Protein AF-A0A260YT58-F1 (afdb_monomer_lite)

Sequence (108 aa):
MDWDRVALLYETSAQDYPLSIINDVETAINEYETYGVNVVVKQALPSGDANDAQYISVLNRIKSRCRIIILVVQTATPRRKYLRMITEQNMANEEYVHILLGLRSIGF

Structure (mmCIF, N/CA/C/O backbone):
data_AF-A0A260YT58-F1
#
_entry.id   AF-A0A260YT58-F1
#
loop_
_atom_site.group_PDB
_atom_site.id
_atom_site.type_symbol
_atom_site.label_atom_id
_atom_site.label_alt_id
_atom_site.label_comp_id
_atom_site.label_asym_id
_atom_site.label_entity_id
_atom_site.label_seq_id
_atom_site.pdbx_PDB_ins_code
_atom_site.Cartn_x
_atom_site.Cartn_y
_atom_site.Cartn_z
_atom_site.occupancy
_atom_site.B_iso_or_equiv
_atom_site.auth_seq_id
_atom_site.auth_comp_id
_atom_site.auth_asym_id
_atom_site.auth_atom_id
_atom_site.pdbx_PDB_model_num
ATOM 1 N N . MET A 1 1 ? -11.931 7.932 15.608 1.00 52.28 1 MET A N 1
ATOM 2 C CA . MET A 1 1 ? -11.023 7.541 14.512 1.00 52.28 1 MET A CA 1
ATOM 3 C C . MET A 1 1 ? -11.016 6.035 14.512 1.00 52.28 1 MET A C 1
ATOM 5 O O . MET A 1 1 ? -10.558 5.461 15.493 1.00 52.28 1 MET A O 1
ATOM 9 N N . ASP A 1 2 ? -11.583 5.426 13.480 1.00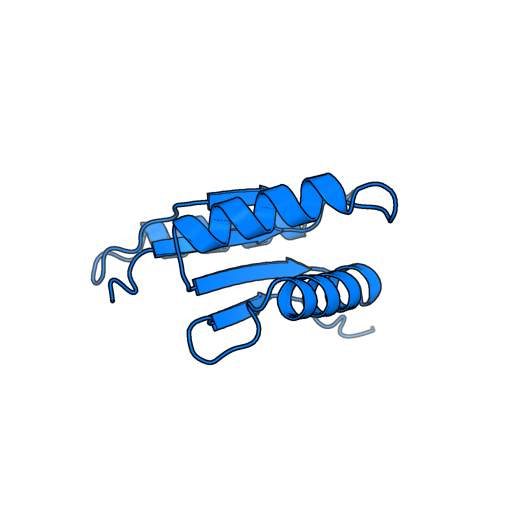 64.81 2 ASP A N 1
ATOM 10 C CA . ASP A 1 2 ? -11.696 3.973 13.402 1.00 64.81 2 ASP A CA 1
ATOM 11 C C . ASP A 1 2 ? -10.389 3.439 12.797 1.00 64.81 2 ASP A C 1
ATOM 13 O O . ASP A 1 2 ? -10.135 3.528 11.593 1.00 64.81 2 ASP A O 1
ATOM 17 N N . TRP A 1 3 ? -9.485 3.016 13.687 1.00 76.25 3 TRP A N 1
ATOM 18 C CA . TRP A 1 3 ? -8.164 2.453 13.367 1.00 76.25 3 TRP A CA 1
ATOM 19 C C . TRP A 1 3 ? -8.246 0.987 12.902 1.00 76.25 3 TRP A C 1
ATOM 21 O O . TRP A 1 3 ? -7.235 0.298 12.821 1.00 76.25 3 TRP A O 1
ATOM 31 N N . ASP A 1 4 ? -9.444 0.507 12.586 1.00 86.50 4 ASP A N 1
ATOM 32 C CA . ASP A 1 4 ? -9.713 -0.831 12.070 1.00 86.50 4 ASP A CA 1
ATOM 33 C C . ASP A 1 4 ? -9.493 -0.927 10.553 1.00 86.50 4 ASP A C 1
ATOM 35 O O . ASP A 1 4 ? -9.327 -2.021 10.031 1.00 86.50 4 ASP A O 1
ATOM 39 N N . ARG A 1 5 ? -9.472 0.188 9.811 1.00 91.94 5 ARG A N 1
ATOM 40 C CA . ARG A 1 5 ? -9.385 0.169 8.339 1.00 91.94 5 ARG A CA 1
ATOM 41 C C . ARG A 1 5 ? -7.942 0.273 7.855 1.00 91.94 5 ARG A C 1
ATOM 43 O O . ARG A 1 5 ? -7.267 1.273 8.109 1.00 91.94 5 ARG A O 1
ATOM 50 N N . VAL A 1 6 ? -7.504 -0.699 7.055 1.00 93.62 6 VAL A N 1
ATOM 51 C CA . VAL A 1 6 ? -6.136 -0.770 6.515 1.00 93.62 6 VAL A CA 1
ATOM 52 C C . VAL A 1 6 ? -6.112 -0.826 4.986 1.00 93.62 6 VAL A C 1
ATOM 54 O O . VAL A 1 6 ? -6.982 -1.424 4.346 1.00 93.62 6 VAL A O 1
ATOM 57 N N . ALA A 1 7 ? -5.093 -0.206 4.388 1.00 95.50 7 ALA A N 1
ATOM 58 C CA . ALA A 1 7 ? -4.746 -0.390 2.981 1.00 95.50 7 ALA A CA 1
ATOM 59 C C . ALA A 1 7 ? -3.508 -1.276 2.843 1.00 95.50 7 ALA A C 1
ATOM 61 O O . ALA A 1 7 ? -2.498 -1.046 3.503 1.00 95.50 7 ALA A O 1
ATOM 62 N N . LEU A 1 8 ? -3.583 -2.236 1.931 1.00 95.56 8 LEU A N 1
ATOM 63 C CA . LEU A 1 8 ? -2.523 -3.148 1.542 1.00 95.56 8 LEU A CA 1
ATOM 64 C C . LEU A 1 8 ? -2.019 -2.764 0.145 1.00 95.56 8 LEU A C 1
ATOM 66 O O . LEU A 1 8 ? -2.747 -2.830 -0.850 1.00 95.56 8 LEU A O 1
ATOM 70 N N . LEU A 1 9 ? -0.768 -2.333 0.068 1.00 94.69 9 LEU A N 1
ATOM 71 C CA . LEU A 1 9 ? -0.101 -1.927 -1.161 1.00 94.69 9 LEU A CA 1
ATOM 72 C C . LEU A 1 9 ? 1.117 -2.804 -1.416 1.00 94.69 9 LEU A C 1
ATOM 74 O O . LEU A 1 9 ? 1.850 -3.152 -0.494 1.00 94.69 9 LEU A O 1
ATOM 78 N N . TYR A 1 10 ? 1.371 -3.119 -2.680 1.00 93.00 10 TYR A N 1
ATOM 79 C CA . TYR A 1 10 ? 2.535 -3.909 -3.066 1.00 93.00 10 TYR A CA 1
ATOM 80 C C . TYR A 1 10 ? 3.090 -3.468 -4.419 1.00 93.00 10 TYR A C 1
ATOM 82 O O . TYR A 1 10 ? 2.373 -2.946 -5.271 1.00 93.00 10 TYR A O 1
ATOM 90 N N . GLU A 1 11 ? 4.387 -3.655 -4.614 1.00 90.56 11 GLU A N 1
ATOM 91 C CA . GLU A 1 11 ? 5.053 -3.489 -5.905 1.00 90.56 11 GLU A CA 1
ATOM 92 C C . GLU A 1 11 ? 4.785 -4.692 -6.825 1.00 90.56 11 GLU A C 1
ATOM 94 O O . GLU A 1 11 ? 4.776 -5.837 -6.378 1.00 90.56 11 GLU A O 1
ATOM 99 N N . THR A 1 12 ? 4.612 -4.459 -8.128 1.00 86.94 12 THR A N 1
ATOM 100 C CA . THR A 1 12 ? 4.624 -5.546 -9.120 1.00 86.94 12 THR A CA 1
ATOM 101 C C . THR A 1 12 ? 6.050 -6.049 -9.325 1.00 86.94 12 THR A C 1
ATOM 103 O O . THR A 1 12 ? 6.926 -5.257 -9.669 1.00 86.94 12 THR A O 1
ATOM 106 N N . SER A 1 13 ? 6.279 -7.350 -9.178 1.00 83.31 13 SER A N 1
ATOM 107 C CA . SER A 1 13 ? 7.599 -7.969 -9.337 1.00 83.31 13 SER A CA 1
ATOM 108 C C . SER A 1 13 ? 7.503 -9.197 -10.229 1.00 83.31 13 SER A C 1
ATOM 110 O O . SER A 1 13 ? 6.500 -9.896 -10.196 1.00 83.31 13 SER A O 1
ATOM 112 N N . ALA A 1 14 ? 8.559 -9.500 -10.986 1.00 77.38 14 ALA A N 1
ATOM 113 C CA . ALA A 1 14 ? 8.596 -10.677 -11.860 1.00 77.38 14 ALA A CA 1
ATOM 114 C C . ALA A 1 14 ? 8.512 -12.011 -11.095 1.00 77.38 14 ALA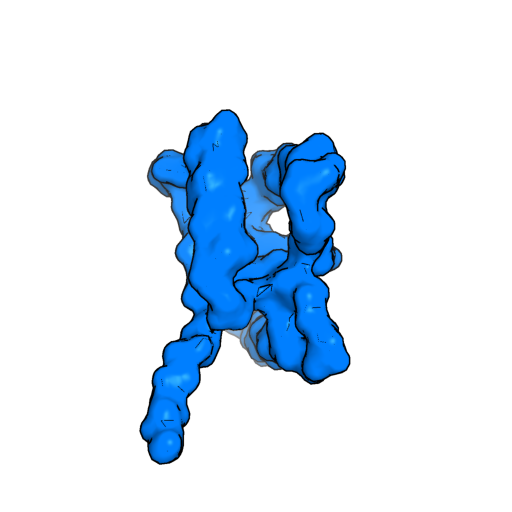 A C 1
ATOM 116 O O . ALA A 1 14 ? 8.160 -13.029 -11.677 1.00 77.38 14 ALA A O 1
ATOM 117 N N . GLN A 1 15 ? 8.867 -12.010 -9.807 1.00 80.62 15 GLN A N 1
ATOM 118 C CA . GLN A 1 15 ? 8.829 -13.193 -8.941 1.00 80.62 15 GLN A CA 1
ATOM 119 C C . GLN A 1 15 ? 7.581 -13.223 -8.044 1.00 80.62 15 GLN A C 1
ATOM 121 O O . GLN A 1 15 ? 7.523 -14.041 -7.134 1.00 80.62 15 GLN A O 1
ATOM 126 N N .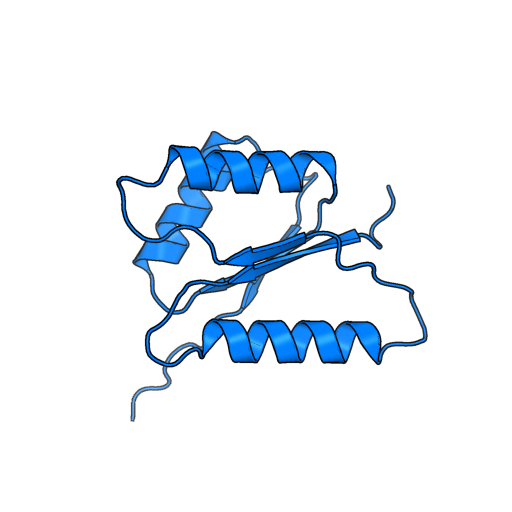 ASP A 1 16 ? 6.644 -12.277 -8.218 1.00 84.06 16 ASP A N 1
ATOM 127 C CA . ASP A 1 16 ? 5.431 -12.097 -7.398 1.00 84.06 16 ASP A CA 1
ATOM 128 C C . ASP A 1 16 ? 5.659 -12.051 -5.876 1.00 84.06 16 ASP A C 1
ATOM 130 O O . ASP A 1 16 ? 4.735 -12.128 -5.068 1.00 84.06 16 ASP A O 1
ATOM 134 N N . TYR A 1 17 ? 6.901 -11.834 -5.457 1.00 86.50 17 TYR A N 1
ATOM 135 C CA . TYR A 1 17 ? 7.291 -11.853 -4.057 1.00 86.50 17 TYR A CA 1
ATOM 136 C C . TYR A 1 17 ? 6.557 -10.805 -3.193 1.00 86.50 17 TYR A C 1
ATOM 138 O O . TYR A 1 17 ? 6.057 -11.163 -2.125 1.00 86.50 17 TYR A O 1
ATOM 146 N N . PRO A 1 18 ? 6.408 -9.530 -3.619 1.00 89.50 18 PRO A N 1
ATOM 147 C CA . PRO A 1 18 ? 5.641 -8.551 -2.846 1.00 89.50 18 PRO A CA 1
ATOM 148 C C . PRO A 1 18 ? 4.169 -8.929 -2.689 1.00 89.50 18 PRO A C 1
ATOM 150 O O . PRO A 1 18 ? 3.566 -8.636 -1.657 1.00 89.50 18 PRO A O 1
ATOM 153 N N . LEU A 1 19 ? 3.605 -9.583 -3.710 1.00 91.69 19 LEU A N 1
ATOM 154 C CA . LEU A 1 19 ? 2.240 -10.090 -3.683 1.00 91.69 19 LEU A CA 1
ATOM 155 C C . LEU A 1 19 ? 2.114 -11.269 -2.706 1.00 91.69 19 LEU A C 1
ATOM 157 O O . LEU A 1 19 ? 1.138 -11.340 -1.970 1.00 91.69 19 LEU A O 1
ATOM 161 N N . SER A 1 20 ? 3.107 -12.156 -2.634 1.00 91.31 20 SER A N 1
ATOM 162 C CA . SER A 1 20 ? 3.115 -13.223 -1.627 1.00 91.31 20 SER A CA 1
ATOM 163 C C . SER A 1 20 ? 3.093 -12.653 -0.208 1.00 91.31 20 SER A C 1
ATOM 165 O O . SER A 1 20 ? 2.199 -12.989 0.559 1.00 91.31 20 SER A O 1
ATOM 167 N N . ILE A 1 21 ? 3.991 -11.713 0.120 1.00 91.50 21 ILE A N 1
ATOM 168 C CA . ILE A 1 21 ? 4.025 -11.119 1.470 1.00 91.50 21 ILE A CA 1
ATOM 169 C C . ILE A 1 21 ? 2.700 -10.437 1.807 1.00 91.50 21 ILE A C 1
ATOM 171 O O . ILE A 1 21 ? 2.207 -10.562 2.924 1.00 91.50 21 ILE A O 1
ATOM 175 N N . ILE A 1 22 ? 2.124 -9.671 0.873 1.00 93.50 22 ILE A N 1
ATOM 176 C CA . ILE A 1 22 ? 0.884 -8.953 1.177 1.00 93.50 22 ILE A CA 1
ATOM 177 C C . ILE A 1 22 ? -0.291 -9.921 1.387 1.00 93.50 22 ILE A C 1
ATOM 179 O O . ILE A 1 22 ? -1.184 -9.616 2.174 1.00 93.50 22 ILE A O 1
ATOM 183 N N . ASN A 1 23 ? -0.283 -11.083 0.723 1.00 93.94 23 ASN A N 1
ATOM 184 C CA . ASN A 1 23 ? -1.258 -12.148 0.959 1.00 93.94 23 ASN A CA 1
ATOM 185 C C . ASN A 1 23 ? -1.063 -12.790 2.339 1.00 93.94 23 ASN A C 1
ATOM 187 O O . ASN A 1 23 ? -2.049 -13.038 3.031 1.00 93.94 23 ASN A O 1
ATOM 191 N N . ASP A 1 24 ? 0.183 -13.003 2.764 1.00 92.38 24 ASP A N 1
ATOM 192 C CA . ASP A 1 24 ? 0.485 -13.528 4.100 1.00 92.38 24 ASP A CA 1
ATOM 193 C C . ASP A 1 24 ? 0.021 -12.548 5.190 1.00 92.38 24 ASP A C 1
ATOM 195 O O . ASP A 1 24 ? -0.589 -12.950 6.178 1.00 92.38 24 ASP A O 1
ATOM 199 N N . VAL A 1 25 ? 0.231 -11.242 4.982 1.00 91.81 25 VAL A N 1
ATOM 200 C CA . VAL A 1 25 ? -0.263 -10.185 5.882 1.00 91.81 25 VAL A CA 1
ATOM 201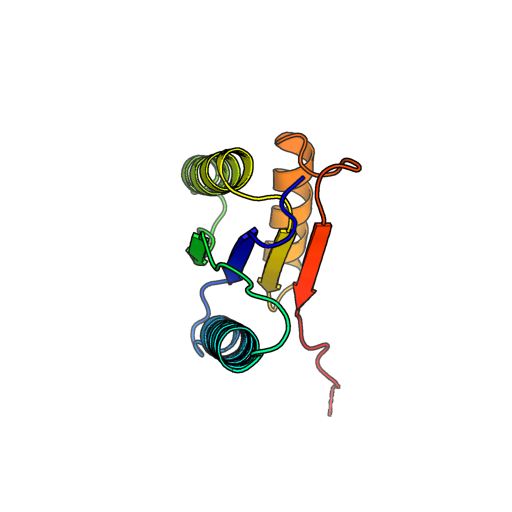 C C . VAL A 1 25 ? -1.787 -10.170 5.942 1.00 91.81 25 VAL A C 1
ATOM 203 O O . VAL A 1 25 ? -2.350 -10.081 7.029 1.00 91.81 25 VAL A O 1
ATOM 206 N N . GLU A 1 26 ? -2.466 -10.250 4.797 1.00 93.00 26 GLU A N 1
ATOM 207 C CA . GLU A 1 26 ? -3.931 -10.314 4.757 1.00 93.00 26 GLU A CA 1
ATOM 208 C C . GLU A 1 26 ? -4.460 -11.554 5.484 1.00 93.00 26 GLU A C 1
ATOM 210 O O . GLU A 1 26 ? -5.425 -11.457 6.238 1.00 93.00 26 GLU A O 1
ATOM 215 N N . THR A 1 27 ? -3.801 -12.700 5.310 1.00 93.12 27 THR A N 1
ATOM 216 C CA . THR A 1 27 ? -4.152 -13.949 5.997 1.00 93.12 27 THR A CA 1
ATOM 217 C C . THR A 1 27 ? -4.006 -13.789 7.508 1.00 93.12 27 THR A C 1
ATOM 219 O O . THR A 1 27 ? -4.967 -14.016 8.235 1.00 93.12 27 THR A O 1
ATOM 222 N N . ALA A 1 28 ? -2.862 -13.282 7.975 1.00 90.62 28 ALA A N 1
ATOM 223 C CA . ALA A 1 28 ? -2.616 -13.046 9.397 1.00 90.62 28 ALA A CA 1
ATOM 224 C C . ALA A 1 28 ? -3.605 -12.044 10.019 1.00 90.62 28 ALA A C 1
ATOM 226 O O . ALA A 1 28 ? -3.990 -12.190 11.176 1.00 90.62 28 ALA A O 1
ATOM 227 N N . ILE A 1 29 ? -4.029 -11.030 9.257 1.00 89.50 29 ILE A N 1
ATOM 228 C CA . ILE A 1 29 ? -5.065 -10.080 9.679 1.00 89.50 29 ILE A CA 1
ATOM 229 C C . ILE A 1 29 ? -6.418 -10.784 9.836 1.00 89.50 29 ILE A C 1
ATOM 231 O O . ILE A 1 29 ? -7.103 -10.567 10.831 1.00 89.50 29 ILE A O 1
ATOM 235 N N . ASN A 1 30 ? -6.796 -11.624 8.873 1.00 87.50 30 ASN A N 1
ATOM 236 C CA . ASN A 1 30 ? -8.084 -12.318 8.877 1.00 87.50 30 ASN A CA 1
ATOM 237 C C . ASN A 1 30 ? -8.166 -13.437 9.928 1.00 87.50 30 ASN A C 1
ATOM 239 O O . ASN A 1 30 ? -9.254 -13.733 10.411 1.00 87.50 30 ASN A O 1
ATOM 243 N N . GLU A 1 31 ? -7.039 -14.054 10.283 1.00 87.94 31 GLU A N 1
ATOM 244 C CA . GLU A 1 31 ? -6.950 -15.077 11.337 1.00 87.94 31 GLU A CA 1
ATOM 245 C C . GLU A 1 31 ? -6.985 -14.482 12.754 1.00 87.94 31 GLU A C 1
ATOM 247 O O . GLU A 1 31 ? -7.177 -15.201 13.736 1.00 87.94 31 GLU A O 1
ATOM 252 N N . TYR A 1 32 ? -6.788 -13.170 12.890 1.00 82.00 32 TYR A N 1
ATOM 253 C CA . TYR A 1 32 ? -6.742 -12.513 14.187 1.00 82.00 32 TYR A CA 1
ATOM 254 C C . TYR A 1 32 ? -8.152 -12.163 14.691 1.00 82.00 32 TYR A C 1
ATOM 256 O O . TYR A 1 32 ? -8.743 -11.155 14.312 1.00 82.00 32 TYR A O 1
ATOM 264 N N . GLU A 1 33 ? -8.693 -12.980 15.597 1.00 78.56 33 GLU A N 1
ATOM 265 C CA . GLU A 1 33 ? -10.094 -12.871 16.045 1.00 78.56 33 GLU A CA 1
ATOM 266 C C . GLU A 1 33 ? -10.349 -11.803 17.129 1.00 78.56 33 GLU A C 1
ATOM 268 O O . GLU A 1 33 ? -11.496 -11.433 17.383 1.00 78.56 33 GLU A O 1
ATOM 273 N N . THR A 1 34 ? -9.306 -11.285 17.788 1.00 79.62 34 THR A N 1
ATOM 274 C CA . THR A 1 34 ? -9.465 -10.401 18.964 1.00 79.62 34 THR A CA 1
ATOM 275 C C . THR A 1 34 ? -9.880 -8.972 18.597 1.00 79.62 34 THR A C 1
ATOM 277 O O . THR A 1 34 ? -10.622 -8.332 19.343 1.00 79.62 34 THR A O 1
ATOM 280 N N . TYR A 1 35 ? -9.404 -8.456 17.461 1.00 76.50 35 TYR A N 1
ATOM 281 C CA . TYR A 1 35 ? -9.722 -7.113 16.970 1.00 76.50 35 TYR A CA 1
ATOM 282 C C . TYR A 1 35 ? -10.036 -7.192 15.477 1.00 76.50 35 TYR A C 1
ATOM 284 O O . TYR A 1 35 ? -9.185 -7.595 14.690 1.00 76.50 35 TYR A O 1
ATOM 292 N N . GLY A 1 36 ? -11.247 -6.788 15.084 1.00 78.62 36 GLY A N 1
ATOM 293 C CA . GLY A 1 36 ? -11.652 -6.781 13.680 1.00 78.62 36 GLY A CA 1
ATOM 294 C C . GLY A 1 36 ? -10.890 -5.713 12.902 1.00 78.62 36 GLY A C 1
ATOM 295 O O . GLY A 1 36 ? -11.118 -4.526 13.115 1.00 78.62 36 GLY A O 1
ATOM 296 N N . VAL A 1 37 ? -9.997 -6.132 12.008 1.00 87.12 37 VAL A N 1
ATOM 297 C CA . VAL A 1 37 ? -9.279 -5.249 11.085 1.00 87.12 37 VAL A CA 1
ATOM 298 C C . VAL A 1 37 ? -9.833 -5.457 9.676 1.00 87.12 37 VAL A C 1
ATOM 300 O O . VAL A 1 37 ? -9.866 -6.563 9.147 1.00 87.12 37 VAL A O 1
ATOM 303 N N . ASN A 1 38 ? -10.266 -4.368 9.054 1.00 89.88 38 ASN A N 1
ATOM 304 C CA . ASN A 1 38 ? -10.915 -4.327 7.755 1.00 89.88 38 ASN A CA 1
ATOM 305 C C . ASN A 1 38 ? -9.927 -3.896 6.665 1.00 89.88 38 ASN A C 1
ATOM 307 O O . ASN A 1 38 ? -9.533 -2.727 6.577 1.00 89.88 38 ASN A O 1
ATOM 311 N N . VAL A 1 39 ? -9.581 -4.816 5.764 1.00 92.00 39 VAL A N 1
ATOM 312 C CA . VAL A 1 39 ? -8.824 -4.490 4.548 1.00 92.00 39 VAL A CA 1
ATOM 313 C C . VAL A 1 39 ? -9.745 -3.772 3.557 1.00 92.00 39 VAL A C 1
ATOM 315 O O . VAL A 1 39 ? -10.607 -4.374 2.924 1.00 92.00 39 VAL A O 1
ATOM 318 N N . VAL A 1 40 ? -9.579 -2.454 3.409 1.00 93.12 40 VAL A N 1
ATOM 319 C CA . VAL A 1 40 ? -10.468 -1.616 2.574 1.00 93.12 40 VAL A CA 1
ATOM 320 C C . VAL A 1 40 ? -9.932 -1.340 1.178 1.00 93.12 40 VAL A C 1
ATOM 322 O O . VAL A 1 40 ? -10.675 -0.910 0.288 1.00 93.12 40 VAL A O 1
ATOM 325 N N . VAL A 1 41 ? -8.627 -1.524 0.999 1.00 93.56 41 VAL A N 1
ATOM 326 C CA . VAL A 1 41 ? -7.920 -1.353 -0.265 1.00 93.56 41 VAL A CA 1
ATOM 327 C C . VAL A 1 41 ? -6.818 -2.400 -0.321 1.00 93.56 41 VAL A C 1
ATOM 329 O O . VAL A 1 41 ? -5.965 -2.414 0.555 1.00 93.56 41 VAL A O 1
ATOM 332 N N . LYS A 1 42 ? -6.796 -3.212 -1.376 1.00 94.50 42 LYS A N 1
ATOM 333 C CA . LYS A 1 42 ? -5.666 -4.073 -1.731 1.00 94.50 42 LYS A CA 1
ATOM 334 C C . LYS A 1 42 ? -5.336 -3.847 -3.197 1.00 94.50 42 LYS A C 1
ATOM 336 O O . LYS A 1 42 ? -6.189 -4.084 -4.050 1.00 94.50 42 LYS A O 1
ATOM 341 N N . GLN A 1 43 ? -4.156 -3.309 -3.503 1.00 93.38 43 GLN A N 1
ATOM 342 C CA . GLN A 1 43 ? -3.794 -3.013 -4.891 1.00 93.38 43 GLN A CA 1
ATOM 343 C C . GLN A 1 43 ? -2.279 -2.925 -5.121 1.00 93.38 43 GLN A C 1
ATOM 345 O O . GLN A 1 43 ? -1.536 -2.403 -4.292 1.00 93.38 43 GLN A O 1
ATOM 350 N N . ALA A 1 44 ? -1.856 -3.364 -6.309 1.00 91.44 44 ALA A N 1
ATOM 351 C CA . ALA A 1 44 ? -0.526 -3.117 -6.843 1.00 91.44 44 ALA A CA 1
ATOM 352 C C . ALA A 1 44 ? -0.298 -1.628 -7.151 1.00 91.44 44 ALA A C 1
ATOM 354 O O . ALA A 1 44 ? -1.116 -0.979 -7.813 1.00 91.44 44 ALA A O 1
ATOM 355 N N . LEU A 1 45 ? 0.840 -1.092 -6.722 1.00 89.38 45 LEU A N 1
ATOM 356 C CA . LEU A 1 45 ? 1.264 0.248 -7.099 1.00 89.38 45 LEU A CA 1
ATOM 357 C C . LEU A 1 45 ? 1.664 0.286 -8.580 1.00 89.38 45 LEU A C 1
ATOM 359 O O . LEU A 1 45 ? 2.434 -0.573 -9.016 1.00 89.38 45 LEU A O 1
ATOM 363 N N . PRO A 1 46 ? 1.195 1.287 -9.350 1.00 86.62 46 PRO A N 1
ATOM 364 C CA . PRO A 1 46 ? 1.637 1.469 -10.725 1.00 86.62 46 PRO A CA 1
ATOM 365 C C . PRO A 1 46 ? 3.160 1.631 -10.792 1.00 86.62 46 PRO A C 1
ATOM 367 O O . PRO A 1 46 ? 3.738 2.487 -10.116 1.00 86.62 46 PRO A O 1
ATOM 370 N N . SER A 1 47 ? 3.809 0.799 -11.603 1.00 77.94 47 SER A N 1
ATOM 371 C CA . SER A 1 47 ? 5.253 0.829 -11.833 1.00 77.94 47 SER A CA 1
ATOM 372 C C . SER A 1 47 ? 5.609 1.780 -12.981 1.00 77.94 47 SER A C 1
ATOM 374 O O . SER A 1 47 ? 4.811 2.008 -13.887 1.00 77.94 47 SER A O 1
ATOM 376 N N . GLY A 1 48 ? 6.809 2.364 -12.945 1.00 72.50 48 GLY A N 1
ATOM 377 C CA . GLY A 1 48 ? 7.300 3.281 -13.982 1.00 72.50 48 GLY A CA 1
ATOM 378 C C . GLY A 1 48 ? 6.893 4.748 -13.794 1.00 72.50 48 GLY A C 1
ATOM 379 O O . GLY A 1 48 ? 5.934 5.076 -13.093 1.00 72.50 48 GLY A O 1
ATOM 380 N N . ASP A 1 49 ? 7.663 5.650 -14.403 1.00 69.06 49 ASP A N 1
ATOM 381 C CA . ASP A 1 49 ? 7.556 7.104 -14.190 1.00 69.06 49 ASP A CA 1
ATOM 382 C C . ASP A 1 49 ? 6.402 7.770 -14.944 1.00 69.06 49 ASP A C 1
ATOM 384 O O . ASP A 1 49 ? 5.885 8.788 -14.499 1.00 69.06 49 ASP A O 1
ATOM 388 N N . ALA A 1 50 ? 5.911 7.156 -16.021 1.00 73.94 50 ALA A N 1
ATOM 389 C CA . ALA A 1 50 ? 4.761 7.666 -16.770 1.00 73.94 50 ALA A CA 1
ATOM 390 C C . ALA A 1 50 ? 3.410 7.477 -16.045 1.00 73.94 50 ALA A C 1
ATOM 392 O O . ALA A 1 50 ? 2.396 8.023 -16.475 1.00 73.94 50 ALA A O 1
ATOM 393 N N . ASN A 1 51 ? 3.380 6.720 -14.943 1.00 82.38 51 ASN A N 1
ATOM 394 C CA . ASN A 1 51 ? 2.143 6.302 -14.277 1.00 82.38 51 ASN A CA 1
ATOM 395 C C . ASN A 1 51 ? 1.794 7.129 -13.028 1.00 82.38 51 ASN A C 1
ATOM 397 O O . ASN A 1 51 ? 0.993 6.698 -12.196 1.00 82.38 51 ASN A O 1
ATOM 401 N N . ASP A 1 52 ? 2.350 8.334 -12.898 1.00 85.88 52 ASP A N 1
ATOM 402 C CA . ASP A 1 52 ? 2.142 9.199 -11.729 1.00 85.88 52 ASP A CA 1
ATOM 403 C C . ASP A 1 52 ? 0.661 9.556 -11.513 1.00 85.88 52 ASP A C 1
ATOM 405 O O . ASP A 1 52 ? 0.181 9.520 -10.381 1.00 85.88 52 ASP A O 1
ATOM 409 N N . ALA A 1 53 ? -0.113 9.786 -12.579 1.00 88.81 53 ALA A N 1
ATOM 410 C CA . ALA A 1 53 ? -1.550 10.059 -12.470 1.00 88.81 53 ALA A CA 1
ATOM 411 C C . ALA A 1 53 ? -2.340 8.876 -11.874 1.00 88.81 53 ALA A C 1
ATOM 413 O O . ALA A 1 53 ? -3.207 9.060 -11.015 1.00 88.81 53 ALA A O 1
ATOM 414 N N . GLN A 1 54 ? -2.017 7.647 -12.290 1.00 89.44 54 GLN A N 1
ATOM 415 C CA . GLN A 1 54 ? -2.627 6.433 -11.737 1.00 89.44 54 GLN A CA 1
ATOM 416 C C . GLN A 1 54 ? -2.206 6.228 -10.281 1.00 89.44 54 GLN A C 1
ATOM 418 O O . GLN A 1 54 ? -3.020 5.862 -9.436 1.00 89.44 54 GLN A O 1
ATOM 423 N N . TYR A 1 55 ? -0.944 6.519 -9.969 1.00 91.12 55 TYR A N 1
ATOM 424 C CA . TYR A 1 55 ? -0.412 6.437 -8.616 1.00 91.12 55 TYR A CA 1
ATOM 425 C C . TYR A 1 55 ? -1.149 7.394 -7.668 1.00 91.12 55 TYR A C 1
ATOM 427 O O . TYR A 1 55 ? -1.606 6.992 -6.597 1.00 91.12 55 TYR A O 1
ATOM 435 N N . ILE A 1 56 ? -1.335 8.647 -8.088 1.00 91.62 56 ILE A N 1
ATOM 436 C CA . ILE A 1 56 ? -2.086 9.663 -7.341 1.00 91.62 56 ILE A CA 1
ATOM 437 C C . ILE A 1 56 ? -3.547 9.234 -7.158 1.00 91.62 56 ILE A C 1
ATOM 439 O O . ILE A 1 56 ? -4.097 9.387 -6.069 1.00 91.62 56 ILE A O 1
ATOM 443 N N . SER A 1 57 ? -4.173 8.641 -8.179 1.00 92.25 57 SER A N 1
ATOM 444 C CA . SER A 1 57 ? -5.530 8.087 -8.071 1.00 92.25 57 SER A CA 1
ATOM 445 C C . SER A 1 57 ? -5.635 7.023 -6.969 1.00 92.25 57 SER A C 1
ATOM 447 O O . SER A 1 57 ? -6.551 7.076 -6.142 1.00 92.25 57 SER A O 1
ATOM 449 N N . VAL A 1 58 ? -4.662 6.105 -6.891 1.00 92.62 58 VAL A N 1
ATOM 450 C CA . VAL A 1 58 ? -4.603 5.085 -5.831 1.00 92.62 58 VAL A CA 1
ATOM 451 C C . VAL A 1 58 ? -4.462 5.731 -4.452 1.00 92.62 58 VAL A C 1
ATOM 453 O O . VAL A 1 58 ? -5.211 5.374 -3.539 1.00 92.62 58 VAL A O 1
ATOM 456 N N . LEU A 1 59 ? -3.565 6.711 -4.300 1.00 93.19 59 LEU A N 1
ATOM 457 C CA . LEU A 1 59 ? -3.386 7.429 -3.035 1.00 93.19 59 LEU A CA 1
ATOM 458 C C . LEU A 1 59 ? -4.655 8.184 -2.621 1.00 93.19 59 LEU A C 1
ATOM 460 O O . LEU A 1 59 ? -5.086 8.069 -1.478 1.00 93.19 59 LEU A O 1
ATOM 464 N N . ASN A 1 60 ? -5.326 8.876 -3.541 1.00 93.06 60 ASN A N 1
ATOM 465 C CA . ASN A 1 60 ? -6.580 9.578 -3.250 1.00 93.06 60 ASN A CA 1
ATOM 466 C C . ASN A 1 60 ? -7.704 8.624 -2.821 1.00 93.06 60 ASN A C 1
ATOM 468 O O . ASN A 1 60 ? -8.476 8.927 -1.905 1.00 93.06 60 ASN A O 1
ATOM 472 N N . ARG A 1 61 ? -7.764 7.427 -3.413 1.00 92.19 61 ARG A N 1
ATOM 473 C CA . ARG A 1 61 ? -8.698 6.390 -2.965 1.00 92.19 61 ARG A CA 1
ATOM 474 C C . ARG A 1 61 ? -8.392 5.924 -1.540 1.00 92.19 61 ARG A C 1
ATOM 476 O O . ARG A 1 61 ? -9.321 5.691 -0.776 1.00 92.19 61 ARG A O 1
ATOM 483 N N . ILE A 1 62 ? -7.120 5.813 -1.167 1.00 93.06 62 ILE A N 1
ATOM 484 C CA . ILE A 1 62 ? -6.705 5.459 0.200 1.00 93.06 62 ILE A CA 1
ATOM 485 C C . ILE A 1 62 ? -7.068 6.575 1.182 1.00 93.06 62 ILE A C 1
ATOM 487 O O . ILE A 1 62 ? -7.704 6.303 2.199 1.00 93.06 62 ILE A O 1
ATOM 491 N N . LYS A 1 63 ? -6.770 7.835 0.843 1.00 92.12 63 LYS A N 1
ATOM 492 C CA . LYS A 1 63 ? -7.072 9.014 1.678 1.00 92.12 63 LYS A CA 1
ATOM 493 C C . LYS A 1 63 ? -8.547 9.123 2.063 1.00 92.12 63 LYS A C 1
ATOM 495 O O . LYS A 1 63 ? -8.863 9.593 3.151 1.00 92.12 63 LYS A O 1
ATOM 500 N N . SER A 1 64 ? -9.461 8.672 1.208 1.00 91.88 64 SER A N 1
ATOM 501 C CA . SER A 1 64 ? -10.902 8.680 1.510 1.00 91.88 64 SER A CA 1
ATOM 502 C C . SER A 1 64 ? -11.380 7.509 2.380 1.00 91.88 64 SER A C 1
ATOM 504 O O . SER A 1 64 ? -12.520 7.532 2.837 1.00 91.88 64 SER A O 1
ATOM 506 N N . ARG A 1 65 ? -10.554 6.477 2.612 1.00 91.88 65 ARG A N 1
ATOM 507 C CA . ARG A 1 65 ? -11.001 5.202 3.206 1.00 91.88 65 ARG A CA 1
ATOM 508 C C . ARG A 1 65 ? -10.267 4.795 4.477 1.00 91.88 65 ARG A C 1
ATOM 510 O O . ARG A 1 65 ? -10.904 4.213 5.351 1.00 91.88 65 ARG A O 1
ATOM 517 N N . CYS A 1 66 ? -8.968 5.061 4.583 1.00 93.38 66 CYS A N 1
ATOM 518 C CA . CYS A 1 66 ? -8.162 4.633 5.725 1.00 93.38 66 CYS A CA 1
ATOM 519 C C . CYS A 1 66 ? -6.988 5.576 6.009 1.00 93.38 66 CYS A C 1
ATOM 521 O O . CYS A 1 66 ? -6.726 6.538 5.280 1.00 93.38 66 CYS A O 1
ATOM 523 N N . ARG A 1 67 ? -6.307 5.299 7.122 1.00 93.19 67 ARG A N 1
ATOM 524 C CA . ARG A 1 67 ? -5.138 6.038 7.616 1.00 93.19 67 ARG A CA 1
ATOM 525 C C . ARG A 1 67 ? -3.919 5.154 7.876 1.00 93.19 67 ARG A C 1
ATOM 527 O O . ARG A 1 67 ? -2.805 5.662 7.918 1.00 93.19 67 ARG A O 1
ATOM 534 N N . ILE A 1 68 ? -4.115 3.840 7.966 1.00 93.31 68 ILE A N 1
ATOM 535 C CA . ILE A 1 68 ? -3.040 2.854 8.058 1.00 93.31 68 ILE A CA 1
ATOM 536 C C . ILE A 1 68 ? -2.775 2.287 6.663 1.00 93.31 68 ILE A C 1
ATOM 538 O O . ILE A 1 68 ? -3.694 1.804 5.991 1.00 93.31 68 ILE A O 1
ATOM 542 N N . ILE A 1 69 ? -1.519 2.345 6.228 1.00 94.81 69 ILE A N 1
ATOM 543 C CA . ILE A 1 69 ? -1.063 1.827 4.942 1.00 94.81 69 ILE A CA 1
ATOM 544 C C . ILE A 1 69 ? 0.091 0.862 5.183 1.00 94.81 69 ILE A C 1
ATOM 546 O O . ILE A 1 69 ? 1.150 1.262 5.662 1.00 94.81 69 ILE A O 1
ATOM 550 N N . ILE A 1 70 ? -0.097 -0.394 4.797 1.00 94.56 70 ILE A N 1
ATOM 551 C CA . ILE A 1 70 ? 0.940 -1.421 4.772 1.00 94.56 70 ILE A CA 1
ATOM 552 C C . ILE A 1 70 ? 1.434 -1.534 3.334 1.00 94.56 70 ILE A C 1
ATOM 554 O O . ILE A 1 70 ? 0.649 -1.762 2.417 1.00 94.56 70 ILE A O 1
ATOM 558 N N . LEU A 1 71 ? 2.733 -1.343 3.133 1.00 94.38 71 LEU A N 1
ATOM 559 C CA . LEU A 1 71 ? 3.369 -1.329 1.825 1.00 94.38 71 LEU A CA 1
ATOM 560 C C . LEU A 1 71 ? 4.463 -2.388 1.748 1.00 94.38 71 LEU A C 1
ATOM 562 O O . LEU A 1 71 ? 5.386 -2.356 2.556 1.00 94.38 71 LEU A O 1
ATOM 566 N N . VAL A 1 72 ? 4.436 -3.226 0.713 1.00 92.00 72 VAL A N 1
ATOM 567 C CA . VAL A 1 72 ? 5.541 -4.129 0.374 1.00 92.00 72 VAL A CA 1
ATOM 568 C C . VAL A 1 72 ? 6.281 -3.629 -0.868 1.00 92.00 72 VAL A C 1
ATOM 570 O O . VAL A 1 72 ? 5.718 -3.583 -1.961 1.00 92.00 72 VAL A O 1
ATOM 573 N N . VAL A 1 73 ? 7.558 -3.271 -0.711 1.00 89.25 73 VAL A N 1
ATOM 574 C CA . VAL A 1 73 ? 8.448 -2.823 -1.804 1.00 89.25 73 VAL A CA 1
ATOM 575 C C . VAL A 1 73 ? 9.832 -3.448 -1.661 1.00 89.25 73 VAL A C 1
ATOM 577 O O . VAL A 1 73 ? 10.385 -3.504 -0.559 1.00 89.25 73 VAL A O 1
ATOM 580 N N . GLN A 1 74 ? 10.425 -3.891 -2.771 1.00 84.25 74 GLN A N 1
ATOM 581 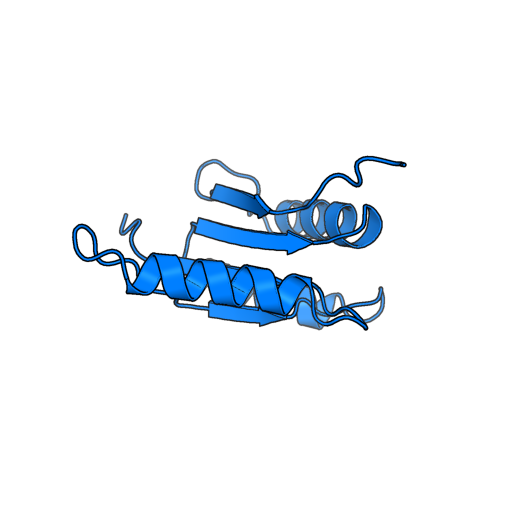C CA . GLN A 1 74 ? 11.705 -4.611 -2.736 1.00 84.25 74 GLN A CA 1
ATOM 582 C C . GLN A 1 74 ? 12.897 -3.674 -2.902 1.00 84.25 74 GLN A C 1
ATOM 584 O O . GLN A 1 74 ? 13.877 -3.767 -2.163 1.00 84.25 74 GLN A O 1
ATOM 589 N N . THR A 1 75 ? 12.819 -2.750 -3.858 1.00 83.31 75 THR A N 1
ATOM 590 C CA . THR A 1 75 ? 13.976 -1.944 -4.263 1.00 83.31 75 THR A CA 1
ATOM 591 C C . THR A 1 75 ? 13.904 -0.507 -3.735 1.00 83.31 75 THR A C 1
ATOM 593 O O . THR A 1 75 ? 12.876 -0.030 -3.243 1.00 83.31 75 THR A O 1
ATOM 596 N N . ALA A 1 76 ? 15.032 0.207 -3.789 1.00 84.62 76 ALA A N 1
ATOM 597 C CA . ALA A 1 76 ? 15.115 1.586 -3.304 1.00 84.62 76 ALA A CA 1
ATOM 598 C C . ALA A 1 76 ? 14.313 2.573 -4.175 1.00 84.62 76 ALA A C 1
ATOM 600 O O . ALA A 1 76 ? 13.787 3.557 -3.655 1.00 84.62 76 ALA A O 1
ATOM 601 N N . THR A 1 77 ? 14.189 2.310 -5.479 1.00 86.81 77 THR A N 1
ATOM 602 C CA . THR A 1 77 ? 13.542 3.220 -6.438 1.00 86.81 77 THR A CA 1
ATOM 603 C C . THR A 1 77 ? 12.029 3.382 -6.191 1.00 86.81 77 THR A C 1
ATOM 605 O O . THR A 1 77 ? 11.601 4.513 -5.948 1.00 86.81 77 THR A O 1
ATOM 608 N N . PRO A 1 78 ? 11.209 2.311 -6.134 1.00 87.12 78 PRO A N 1
ATOM 609 C CA . PRO A 1 78 ? 9.787 2.385 -5.784 1.00 87.12 78 PRO A CA 1
ATOM 610 C C . PRO A 1 78 ? 9.565 2.929 -4.377 1.00 87.12 78 PRO A C 1
ATOM 612 O O . PRO A 1 78 ? 8.636 3.698 -4.154 1.00 87.12 78 PRO A O 1
ATOM 615 N N . ARG A 1 79 ? 10.448 2.592 -3.427 1.00 88.81 79 ARG A N 1
ATOM 616 C CA . ARG A 1 79 ? 10.386 3.125 -2.062 1.00 88.81 79 ARG A CA 1
ATOM 617 C C . ARG A 1 79 ? 10.541 4.642 -2.044 1.00 88.81 79 ARG A C 1
ATOM 619 O O . ARG A 1 79 ? 9.737 5.335 -1.429 1.00 88.81 79 ARG A O 1
ATOM 626 N N . ARG A 1 80 ? 11.555 5.168 -2.736 1.00 89.44 80 ARG A N 1
ATOM 627 C CA . ARG A 1 80 ? 11.783 6.613 -2.845 1.00 89.44 80 ARG A CA 1
ATOM 628 C C . ARG A 1 80 ? 10.623 7.303 -3.557 1.00 89.44 80 ARG A C 1
ATOM 630 O O . ARG A 1 80 ? 10.193 8.362 -3.109 1.00 89.44 80 ARG A O 1
ATOM 637 N N . LYS A 1 81 ? 10.102 6.695 -4.628 1.00 89.88 81 LYS A N 1
ATOM 638 C CA . LYS A 1 81 ? 8.921 7.196 -5.336 1.00 89.88 81 LYS A CA 1
ATOM 639 C C . LYS A 1 81 ? 7.713 7.264 -4.405 1.00 89.88 81 LYS A C 1
ATOM 641 O O . LYS A 1 81 ? 7.098 8.315 -4.311 1.00 89.88 81 LYS A O 1
ATOM 646 N N . TYR A 1 82 ? 7.426 6.202 -3.656 1.00 91.56 82 TYR A N 1
ATOM 647 C CA . TYR A 1 82 ? 6.334 6.190 -2.687 1.00 91.56 82 TYR A CA 1
ATOM 648 C C . TYR A 1 82 ? 6.453 7.316 -1.665 1.00 91.56 82 TYR A C 1
ATOM 650 O O . TYR A 1 82 ? 5.501 8.073 -1.509 1.00 91.56 82 TYR A O 1
ATOM 658 N N . LEU A 1 83 ? 7.625 7.471 -1.038 1.00 92.12 83 LEU A N 1
ATOM 659 C CA . LEU A 1 83 ? 7.866 8.537 -0.063 1.00 92.12 83 LEU A CA 1
ATOM 660 C C . LEU A 1 83 ? 7.647 9.932 -0.667 1.00 92.12 83 LEU A C 1
ATOM 662 O O . LEU A 1 83 ? 7.003 10.769 -0.046 1.00 92.12 83 LEU A O 1
ATOM 666 N N . ARG A 1 84 ? 8.109 10.167 -1.902 1.00 92.94 84 ARG A N 1
ATOM 667 C CA . ARG A 1 84 ? 7.851 11.426 -2.614 1.00 92.94 84 ARG A CA 1
ATOM 668 C C . ARG A 1 84 ? 6.349 11.656 -2.815 1.00 92.94 84 ARG A C 1
ATOM 670 O O . ARG A 1 84 ? 5.838 12.712 -2.456 1.00 92.94 84 ARG A O 1
ATOM 677 N N . MET A 1 85 ? 5.642 10.655 -3.340 1.00 92.19 85 MET A N 1
ATOM 678 C CA . MET A 1 85 ? 4.224 10.774 -3.686 1.00 92.19 85 MET A CA 1
ATOM 679 C C . MET A 1 85 ? 3.343 10.981 -2.446 1.00 92.19 85 MET A C 1
ATOM 681 O O . MET A 1 85 ? 2.425 11.793 -2.488 1.00 92.19 85 MET A O 1
ATOM 685 N N . ILE A 1 86 ? 3.614 10.308 -1.320 1.00 94.56 86 ILE A N 1
ATOM 686 C CA . ILE A 1 86 ? 2.844 10.541 -0.083 1.00 94.56 86 ILE A CA 1
ATOM 687 C C . ILE A 1 86 ? 3.076 11.953 0.471 1.00 94.56 86 ILE A C 1
ATOM 689 O O . ILE A 1 86 ? 2.134 12.565 0.968 1.00 94.56 86 ILE A O 1
ATOM 693 N N . THR A 1 87 ? 4.286 12.507 0.343 1.00 94.00 87 THR A N 1
ATOM 694 C CA . THR A 1 87 ? 4.576 13.888 0.751 1.00 94.00 87 THR A CA 1
ATOM 695 C C . THR A 1 87 ? 3.848 14.888 -0.142 1.00 94.00 87 THR A C 1
ATOM 697 O O . THR A 1 87 ? 3.163 15.768 0.370 1.00 94.00 87 THR A O 1
ATOM 700 N N . GLU A 1 88 ? 3.916 14.717 -1.465 1.00 93.38 88 GLU A N 1
ATOM 701 C CA . GLU A 1 88 ? 3.201 15.563 -2.434 1.00 93.38 88 GLU A CA 1
ATOM 702 C C . GLU A 1 88 ? 1.680 15.514 -2.238 1.00 93.38 88 GLU A C 1
ATOM 704 O O . GLU A 1 88 ? 0.985 16.503 -2.457 1.00 93.38 88 GLU A O 1
ATOM 709 N N . GLN A 1 89 ? 1.154 14.376 -1.778 1.00 93.88 89 GLN A N 1
ATOM 710 C CA . GLN A 1 89 ? -0.260 14.208 -1.467 1.00 93.88 89 GLN A CA 1
ATOM 711 C C . GLN A 1 89 ? -0.612 14.556 -0.012 1.00 93.88 89 GLN A C 1
ATOM 713 O O . GLN A 1 89 ? -1.726 14.262 0.408 1.00 93.88 89 GLN A O 1
ATOM 718 N N . ASN A 1 90 ? 0.261 15.188 0.778 1.00 93.75 90 ASN A N 1
ATOM 719 C CA . ASN A 1 90 ? -0.013 15.530 2.184 1.00 93.75 90 ASN A CA 1
ATOM 720 C C . ASN A 1 90 ? -0.495 14.326 3.028 1.00 93.75 90 ASN A C 1
ATOM 722 O O . ASN A 1 90 ? -1.432 14.426 3.817 1.00 93.75 90 ASN A O 1
ATOM 726 N N . MET A 1 91 ? 0.108 13.160 2.803 1.00 93.56 91 MET A N 1
ATOM 727 C CA . MET A 1 91 ? -0.102 11.936 3.584 1.00 93.56 91 MET A CA 1
ATOM 728 C C . MET A 1 91 ? 1.059 11.668 4.548 1.00 93.56 91 MET A C 1
ATOM 730 O O . MET A 1 91 ? 1.042 10.675 5.246 1.00 93.56 91 MET A O 1
ATOM 734 N N . ALA A 1 92 ? 2.069 12.537 4.613 1.00 92.19 92 ALA A N 1
ATOM 735 C CA . ALA A 1 92 ? 3.220 12.391 5.511 1.00 92.19 92 ALA A CA 1
ATOM 736 C C . ALA A 1 92 ? 3.036 13.125 6.861 1.00 92.19 92 ALA A C 1
ATOM 738 O O . ALA A 1 92 ? 4.015 13.574 7.454 1.00 92.19 92 ALA A O 1
ATOM 739 N N . ASN A 1 93 ? 1.791 13.312 7.307 1.00 92.00 93 ASN A N 1
ATOM 740 C CA . ASN A 1 93 ? 1.451 14.008 8.551 1.00 92.00 93 ASN A CA 1
ATOM 741 C C . ASN A 1 93 ? 1.024 13.017 9.652 1.00 92.00 93 ASN A C 1
ATOM 743 O O . ASN A 1 93 ? 1.008 11.807 9.439 1.00 92.00 93 ASN A O 1
ATOM 747 N N . GLU A 1 94 ? 0.670 13.538 10.826 1.00 90.75 94 GLU A N 1
ATOM 748 C CA . GLU A 1 94 ? 0.290 12.742 12.003 1.00 90.75 94 GLU A CA 1
ATOM 749 C C . GLU A 1 94 ? -1.003 11.924 11.845 1.00 90.75 94 GLU A C 1
ATOM 751 O O . GLU A 1 94 ? -1.278 11.054 12.669 1.00 90.75 94 GLU A O 1
ATOM 756 N N . GLU A 1 95 ? -1.787 12.148 10.786 1.00 91.00 95 GLU A N 1
ATOM 757 C CA . GLU A 1 95 ? -2.989 11.354 10.531 1.00 91.00 95 GLU A CA 1
ATOM 758 C C . GLU A 1 95 ? -2.678 9.974 9.951 1.00 91.00 95 GLU A C 1
ATOM 760 O O . GLU A 1 95 ? -3.539 9.101 10.024 1.00 91.00 95 GLU A O 1
ATOM 765 N N . TYR A 1 96 ? -1.510 9.771 9.332 1.00 93.12 96 TYR A N 1
ATOM 766 C CA . TYR A 1 96 ? -1.213 8.563 8.562 1.00 93.12 96 TYR A CA 1
ATOM 767 C C . TYR A 1 96 ? -0.089 7.739 9.183 1.00 93.12 96 TYR A C 1
ATOM 769 O O . TYR A 1 96 ? 0.952 8.250 9.591 1.00 93.12 96 TYR A O 1
ATOM 777 N N . VAL A 1 97 ? -0.273 6.420 9.165 1.00 93.94 97 VAL A N 1
ATOM 778 C CA . VAL A 1 97 ? 0.749 5.448 9.557 1.00 93.94 97 VAL A CA 1
ATOM 779 C C . VAL A 1 97 ? 1.123 4.621 8.338 1.00 93.94 97 VAL A C 1
ATOM 781 O O . VAL A 1 97 ? 0.284 3.934 7.755 1.00 93.94 97 VAL A O 1
ATOM 784 N N . HIS A 1 98 ? 2.400 4.671 7.962 1.00 93.44 98 HIS A N 1
ATOM 785 C CA . HIS A 1 98 ? 2.945 3.910 6.842 1.00 93.44 98 HIS A CA 1
ATOM 786 C C . HIS A 1 98 ? 3.881 2.811 7.357 1.00 93.44 98 HIS A C 1
ATOM 788 O O . HIS A 1 98 ? 4.977 3.092 7.837 1.00 93.44 98 HIS A O 1
ATOM 794 N N . ILE A 1 99 ? 3.462 1.555 7.225 1.00 92.50 99 ILE A N 1
ATOM 795 C CA . ILE A 1 99 ? 4.241 0.371 7.595 1.00 92.50 99 ILE A CA 1
ATOM 796 C C . ILE A 1 99 ? 4.891 -0.170 6.325 1.00 92.50 99 ILE A C 1
ATOM 798 O O . ILE A 1 99 ? 4.214 -0.709 5.453 1.00 92.50 99 ILE A O 1
ATOM 802 N N . LEU A 1 100 ? 6.206 -0.003 6.199 1.00 91.06 100 LEU A N 1
ATOM 803 C CA . LEU A 1 100 ? 6.955 -0.506 5.051 1.00 91.06 100 LEU A CA 1
ATOM 804 C C . LEU A 1 100 ? 7.551 -1.873 5.380 1.00 91.06 100 LEU A C 1
ATOM 806 O O . LEU A 1 100 ? 8.471 -1.986 6.189 1.00 91.06 100 LEU A O 1
ATOM 810 N N . LEU A 1 101 ? 7.053 -2.897 4.699 1.00 87.25 101 LEU A N 1
ATOM 811 C CA . LEU A 1 101 ? 7.582 -4.248 4.719 1.00 87.25 101 LEU A CA 1
ATOM 812 C C . LEU A 1 101 ? 8.574 -4.402 3.565 1.00 87.25 101 LEU A C 1
ATOM 814 O O . LEU A 1 101 ? 8.261 -4.180 2.394 1.00 87.25 101 LEU A O 1
ATOM 818 N N . GLY A 1 102 ? 9.802 -4.774 3.896 1.00 72.38 102 GLY A N 1
ATOM 819 C CA . GLY A 1 102 ? 10.833 -5.037 2.906 1.00 72.38 102 GLY A CA 1
ATOM 820 C C . GLY A 1 102 ? 11.924 -5.901 3.508 1.00 72.38 102 GLY A C 1
ATOM 821 O O . GLY A 1 102 ? 12.423 -5.609 4.593 1.00 72.38 102 GLY A O 1
ATOM 822 N N . LEU A 1 103 ? 12.312 -6.955 2.795 1.00 59.66 103 LEU A N 1
ATOM 823 C CA . LEU A 1 103 ? 13.469 -7.753 3.172 1.00 59.66 103 LEU A CA 1
ATOM 824 C C . LEU A 1 103 ? 14.736 -6.967 2.814 1.00 59.66 103 LEU A C 1
ATOM 826 O O . LEU A 1 103 ? 14.965 -6.618 1.654 1.00 59.66 103 LEU A O 1
ATOM 830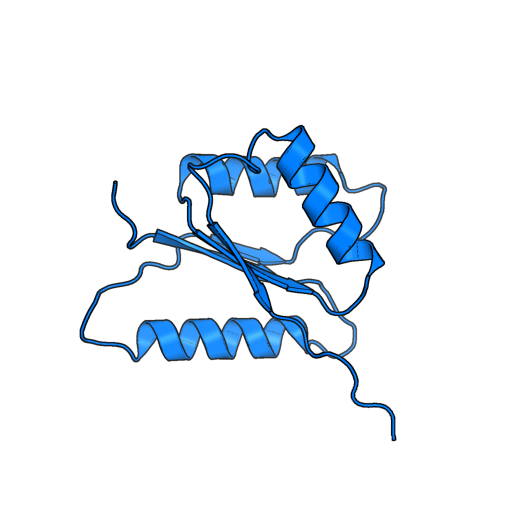 N N . ARG A 1 104 ? 15.575 -6.673 3.813 1.00 56.41 104 ARG A N 1
ATOM 831 C CA . ARG A 1 104 ? 16.990 -6.394 3.557 1.00 56.41 104 ARG A CA 1
ATOM 832 C C . ARG A 1 104 ? 17.586 -7.707 3.062 1.00 56.41 104 ARG A C 1
ATOM 834 O O . ARG A 1 104 ? 17.574 -8.681 3.804 1.00 56.41 104 ARG A O 1
ATOM 841 N N . SER A 1 105 ? 18.090 -7.727 1.831 1.00 42.66 105 SER A N 1
ATOM 842 C CA . SER A 1 105 ? 19.008 -8.783 1.406 1.00 42.66 105 SER A CA 1
ATOM 843 C C . SER A 1 105 ? 20.116 -8.898 2.459 1.00 42.66 105 SER A C 1
ATOM 845 O O . SER A 1 105 ? 20.829 -7.923 2.710 1.00 42.66 105 SER A O 1
ATOM 847 N N . ILE A 1 106 ? 20.204 -10.049 3.125 1.00 52.44 106 ILE A N 1
ATOM 848 C CA . ILE A 1 106 ? 21.436 -10.480 3.774 1.00 52.44 106 ILE A CA 1
ATOM 849 C C . ILE A 1 106 ? 22.237 -11.072 2.619 1.00 52.44 106 ILE A C 1
ATOM 851 O O . ILE A 1 106 ? 21.850 -12.100 2.067 1.00 52.44 106 ILE A O 1
ATOM 855 N N . GLY A 1 107 ? 23.266 -10.349 2.176 1.00 42.19 107 GLY A N 1
ATOM 856 C CA . GLY A 1 107 ? 24.198 -10.867 1.182 1.00 42.19 107 GLY A CA 1
ATOM 857 C C . GLY A 1 107 ? 24.834 -12.153 1.704 1.00 42.19 107 GLY A C 1
ATOM 858 O O . GLY A 1 107 ? 25.224 -12.204 2.872 1.00 42.19 107 GLY A O 1
ATOM 859 N N . PHE A 1 108 ? 24.892 -13.170 0.849 1.00 38.94 108 PHE A N 1
ATOM 860 C CA . PHE A 1 108 ? 25.787 -14.309 1.020 1.00 38.94 108 PHE A CA 1
ATOM 861 C C . PHE A 1 108 ? 27.112 -13.996 0.330 1.00 38.94 108 PHE A C 1
ATOM 863 O O . PHE A 1 108 ? 27.059 -13.395 -0.770 1.00 38.94 108 PHE A O 1
#

Organism: Caenorhabditis remanei (NCBI:txid31234)

Foldseek 3Di:
DPQQEEEEEEEDDPVCVRVVVSVVVVVVQVPDPPGRRHHPYYDYADDDDVCLVVNLVSVVVCVVTHAEYEYEDEDPVVVVVVVVSCVVVVSPDPSHDYHYDYDDPPDD

pLDDT: mean 86.34, std 11.64, range [38.94, 95.56]

Secondary structure (DSSP, 8-state):
--TTEEEEEEE--TT-HHHHHHHHHHHHHHH--SS--EEEEEEEEPPSGGGHHHHHHHHHHHHTT-SEEEEE--SHHHHHHHHHHHHHTT-SSTT-EEEEE-PPP---

Radius of gyration: 13.97 Å; chains: 1; bounding box: 38×31×36 Å

InterPro domains:
  IPR001828 Receptor, ligand binding region [PF01094] (2-99)
  IPR028082 Periplasmic binding protein-like I [SSF53822] (2-103)